Protein AF-A0A381VJW9-F1 (afdb_monomer_lite)

Radius of gyration: 17.66 Å; chains: 1; bounding box: 37×29×44 Å

Foldseek 3Di:
DDDPCPDDDDDVDDDDDDDDDDDDDDDPPSVVCVVVVCVVVVHDDDDDDDPPPD

pLDDT: mean 83.71, std 13.97, range [39.25, 97.44]

Secondary structure (DSSP, 8-state):
-PPP------TT--S----PPP----STTGGGSHHHHHHHTT-S-------TT-

Structure (mmCIF, N/CA/C/O backbone):
data_AF-A0A381VJW9-F1
#
_entry.id   AF-A0A381VJW9-F1
#
loop_
_atom_site.group_PDB
_atom_site.id
_atom_site.type_symbol
_atom_site.label_atom_id
_atom_site.label_alt_id
_atom_site.label_comp_id
_atom_site.label_asym_id
_atom_site.label_entity_id
_atom_site.label_seq_id
_atom_site.pdbx_PDB_ins_code
_atom_site.Cartn_x
_atom_site.Cartn_y
_atom_site.Cartn_z
_atom_site.occupancy
_atom_site.B_iso_or_equiv
_atom_site.auth_seq_id
_atom_site.auth_comp_id
_atom_site.auth_asym_id
_atom_site.auth_atom_id
_atom_site.pdbx_PDB_model_num
ATOM 1 N N . MET A 1 1 ? -0.265 15.632 -7.720 1.00 39.25 1 MET A N 1
ATOM 2 C CA . MET A 1 1 ? 0.380 14.316 -7.897 1.00 39.25 1 MET A CA 1
ATOM 3 C C . MET A 1 1 ? 0.799 14.212 -9.348 1.00 39.25 1 MET A C 1
ATOM 5 O O . MET A 1 1 ? -0.067 14.294 -10.206 1.00 39.25 1 MET A O 1
ATOM 9 N N . SER A 1 2 ? 2.100 14.154 -9.624 1.00 43.12 2 SER A N 1
ATOM 10 C CA . SER A 1 2 ? 2.594 13.922 -10.984 1.00 43.12 2 SER A CA 1
ATOM 11 C C . SER A 1 2 ? 2.639 12.415 -11.204 1.00 43.12 2 SER A C 1
ATOM 13 O O . SER A 1 2 ? 3.246 11.714 -10.394 1.00 43.12 2 SER A O 1
ATOM 15 N N . PHE A 1 3 ? 1.991 11.907 -12.251 1.00 50.09 3 PHE A N 1
ATOM 16 C CA . PHE A 1 3 ? 2.288 10.560 -12.725 1.00 50.09 3 PHE A CA 1
ATOM 17 C C . PHE A 1 3 ? 3.757 10.561 -13.156 1.00 50.09 3 PHE A C 1
ATOM 19 O O . PHE A 1 3 ? 4.144 11.346 -14.020 1.00 50.09 3 PHE A O 1
ATOM 26 N N . SER A 1 4 ? 4.586 9.735 -12.516 1.00 57.06 4 SER A N 1
ATOM 27 C CA . SER A 1 4 ? 5.950 9.510 -12.992 1.00 57.06 4 SER A CA 1
ATOM 28 C C . SER A 1 4 ? 5.865 9.041 -14.445 1.00 57.06 4 SER A C 1
ATOM 30 O O . SER A 1 4 ? 5.074 8.152 -14.765 1.00 57.06 4 SER A O 1
ATOM 32 N N . SER A 1 5 ? 6.621 9.661 -15.349 1.00 60.91 5 SER A N 1
ATOM 33 C CA . SER A 1 5 ? 6.705 9.230 -16.743 1.00 60.91 5 SER A CA 1
ATOM 34 C C . SER A 1 5 ? 7.516 7.932 -16.799 1.00 60.91 5 SER A C 1
ATOM 36 O O . SER A 1 5 ? 8.716 7.955 -17.062 1.00 60.91 5 SER A O 1
ATOM 38 N N . TYR A 1 6 ? 6.869 6.807 -16.486 1.00 66.50 6 TYR A N 1
ATOM 39 C CA . TYR A 1 6 ? 7.504 5.492 -16.347 1.00 66.50 6 TYR A CA 1
ATOM 40 C C . TYR A 1 6 ? 8.167 4.990 -17.634 1.00 66.50 6 TYR A C 1
ATOM 42 O O . TYR A 1 6 ? 9.122 4.225 -17.572 1.00 66.50 6 TYR A O 1
ATOM 50 N N . PHE A 1 7 ? 7.684 5.421 -18.799 1.00 70.00 7 PHE A N 1
ATOM 51 C CA . PHE A 1 7 ? 8.310 5.150 -20.087 1.00 70.00 7 PHE A CA 1
ATOM 52 C C . PHE A 1 7 ? 7.773 6.127 -21.136 1.00 70.00 7 PHE A C 1
ATOM 54 O O . PHE A 1 7 ? 6.589 6.464 -21.148 1.00 70.00 7 PHE A O 1
ATOM 61 N N . THR A 1 8 ? 8.634 6.588 -22.038 1.00 72.25 8 THR A N 1
ATOM 62 C CA . THR A 1 8 ? 8.218 7.311 -23.243 1.00 72.25 8 THR A CA 1
ATOM 63 C C . THR A 1 8 ? 8.947 6.699 -24.420 1.00 72.2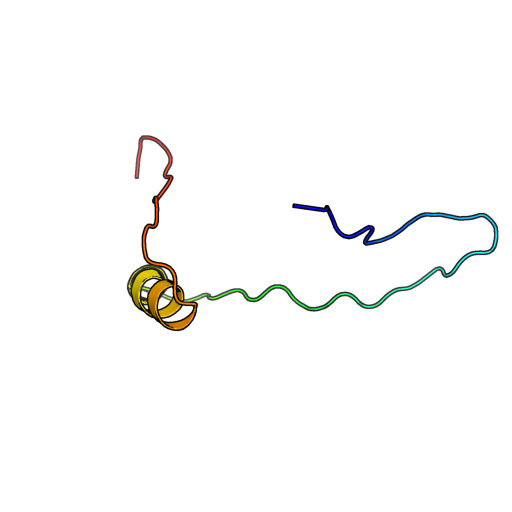5 8 THR A C 1
ATOM 65 O O . THR A 1 8 ? 10.162 6.846 -24.546 1.00 72.25 8 THR A O 1
ATOM 68 N N . GLN A 1 9 ? 8.200 6.004 -25.275 1.00 71.50 9 GLN A N 1
ATOM 69 C CA . GLN A 1 9 ? 8.754 5.379 -26.465 1.00 71.50 9 GLN A CA 1
ATOM 70 C C . GLN A 1 9 ? 9.318 6.452 -27.402 1.00 71.50 9 GLN A C 1
ATOM 72 O O . GLN A 1 9 ? 8.624 7.401 -27.768 1.00 71.50 9 GLN A O 1
ATOM 77 N N . LYS A 1 10 ? 10.583 6.298 -27.797 1.00 82.06 10 LYS A N 1
ATOM 78 C CA . LYS A 1 10 ? 11.263 7.163 -28.768 1.00 82.06 10 LYS A CA 1
ATOM 79 C C . LYS A 1 10 ? 11.932 6.303 -29.832 1.00 82.06 10 LYS A C 1
ATOM 81 O O . LYS A 1 10 ? 12.412 5.210 -29.535 1.00 82.06 10 LYS A O 1
ATOM 86 N N . SER A 1 11 ? 11.975 6.804 -31.065 1.00 87.44 11 SER A N 1
ATOM 87 C CA . SER A 1 11 ? 12.740 6.161 -32.138 1.00 87.44 11 SER A CA 1
ATOM 88 C C . SER A 1 11 ? 14.216 6.076 -31.733 1.00 87.44 11 SER A C 1
ATOM 90 O O . SER A 1 11 ? 14.799 7.087 -31.348 1.00 87.44 11 SER A O 1
ATOM 92 N N . GLY A 1 12 ? 14.789 4.869 -31.760 1.00 88.38 12 GLY A N 1
ATOM 93 C CA . GLY A 1 12 ? 16.163 4.606 -31.309 1.00 88.38 12 GLY A CA 1
ATOM 94 C C . GLY A 1 12 ? 16.379 4.624 -29.789 1.00 88.38 12 GLY A C 1
ATOM 95 O O . GLY A 1 12 ? 17.524 4.581 -29.355 1.00 88.38 12 GLY A O 1
ATOM 96 N N . GLY A 1 13 ? 15.314 4.704 -28.985 1.00 82.56 13 GLY A N 1
ATOM 97 C CA . GLY A 1 13 ? 15.405 4.680 -27.525 1.00 82.56 13 GLY A CA 1
ATOM 98 C C . GLY A 1 13 ? 15.610 3.282 -26.935 1.00 82.56 13 GLY A C 1
ATOM 99 O O . GLY A 1 13 ? 15.509 2.264 -27.624 1.00 82.56 13 GLY A O 1
ATOM 100 N N . ASP A 1 14 ? 15.860 3.257 -25.627 1.00 82.12 14 ASP A N 1
ATOM 101 C CA . ASP A 1 14 ? 16.039 2.038 -24.841 1.00 82.12 14 ASP A CA 1
ATOM 102 C C . ASP A 1 14 ? 14.850 1.069 -24.989 1.00 82.12 14 ASP A C 1
ATOM 104 O O . ASP A 1 14 ? 13.683 1.466 -25.082 1.00 82.12 14 ASP A O 1
ATOM 108 N N . ARG A 1 15 ? 15.164 -0.232 -25.021 1.00 76.81 15 ARG A N 1
ATOM 109 C CA . ARG A 1 15 ? 14.194 -1.317 -25.268 1.00 76.81 15 ARG A CA 1
ATOM 110 C C . ARG A 1 15 ? 13.818 -2.119 -24.022 1.00 76.81 15 ARG A C 1
ATOM 112 O O . ARG A 1 15 ? 12.888 -2.917 -24.091 1.00 76.81 15 ARG A O 1
ATOM 119 N N . ILE A 1 16 ? 14.556 -1.961 -22.925 1.00 76.62 16 ILE A N 1
ATOM 120 C CA . ILE A 1 16 ? 14.386 -2.712 -21.676 1.00 76.62 16 ILE A CA 1
ATOM 121 C C . ILE A 1 16 ? 14.609 -1.740 -20.520 1.00 76.62 16 ILE A C 1
ATOM 123 O O . ILE A 1 16 ? 15.585 -0.995 -20.533 1.00 76.62 16 ILE A O 1
ATOM 127 N N . PHE A 1 17 ? 13.734 -1.777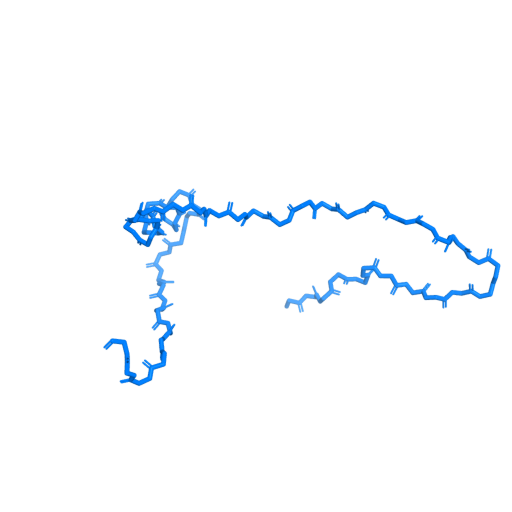 -19.515 1.00 74.69 17 PHE A N 1
ATOM 128 C CA . PHE A 1 17 ? 13.854 -0.956 -18.312 1.00 74.69 17 PHE A CA 1
ATOM 129 C C . PHE A 1 17 ? 13.525 -1.786 -17.079 1.00 74.69 17 PHE A C 1
ATOM 131 O O . PHE A 1 17 ? 12.666 -2.667 -17.123 1.00 74.69 17 PHE A O 1
ATOM 138 N N . ALA A 1 18 ? 14.203 -1.475 -15.979 1.00 76.62 18 ALA A N 1
ATOM 139 C CA . ALA A 1 18 ? 13.876 -2.006 -14.669 1.00 76.62 18 ALA A CA 1
ATOM 140 C C . ALA A 1 18 ? 12.873 -1.075 -13.982 1.00 76.62 18 ALA A C 1
ATOM 142 O O . ALA A 1 18 ? 13.037 0.144 -13.989 1.00 76.62 18 ALA A O 1
ATOM 143 N N . VAL A 1 19 ? 11.847 -1.662 -13.376 1.00 76.81 19 VAL A N 1
ATOM 144 C CA . VAL A 1 19 ? 10.911 -0.960 -12.496 1.00 76.81 19 VAL A CA 1
ATOM 145 C C . VAL A 1 19 ? 11.108 -1.468 -11.077 1.00 76.81 19 VAL A C 1
ATOM 147 O O . VAL A 1 19 ? 11.380 -2.653 -10.876 1.00 76.81 19 VAL A O 1
ATOM 150 N N . GLU A 1 20 ? 10.973 -0.585 -10.088 1.00 81.62 20 GLU A N 1
ATOM 151 C CA . GLU A 1 20 ? 10.889 -1.040 -8.703 1.00 81.62 20 GLU A CA 1
ATOM 152 C C . GLU A 1 20 ? 9.643 -1.904 -8.521 1.00 81.62 20 GLU A C 1
ATOM 154 O O . GLU A 1 20 ? 8.557 -1.580 -9.013 1.00 81.62 20 GLU A O 1
ATOM 159 N N . ALA A 1 21 ? 9.803 -3.013 -7.799 1.00 81.38 21 ALA A N 1
ATOM 160 C CA . ALA A 1 21 ? 8.676 -3.854 -7.452 1.00 81.38 21 ALA A CA 1
ATOM 161 C C . ALA A 1 21 ? 7.719 -3.069 -6.538 1.00 81.38 21 ALA A C 1
ATOM 163 O O . ALA A 1 21 ? 8.166 -2.448 -5.566 1.00 81.38 21 ALA A O 1
ATOM 164 N N . PRO A 1 22 ? 6.403 -3.100 -6.806 1.00 79.69 22 PRO A N 1
ATOM 165 C CA . PRO A 1 22 ? 5.442 -2.511 -5.892 1.00 79.69 22 PRO A CA 1
ATOM 166 C C . PRO A 1 22 ? 5.532 -3.206 -4.530 1.00 79.69 22 PRO A C 1
ATOM 168 O O . PRO A 1 22 ? 5.709 -4.423 -4.438 1.00 79.69 22 PRO A O 1
ATOM 171 N N . LYS A 1 23 ? 5.372 -2.428 -3.458 1.00 82.19 23 LYS A N 1
ATOM 172 C CA . LYS A 1 23 ? 5.258 -2.976 -2.104 1.00 82.19 23 LYS A CA 1
ATOM 173 C C . LYS A 1 23 ? 3.898 -3.664 -1.977 1.00 82.19 23 LYS A C 1
ATOM 175 O O . LYS A 1 23 ? 2.879 -2.990 -1.865 1.00 82.19 23 LYS A O 1
ATOM 180 N N . ILE A 1 24 ? 3.891 -4.994 -2.031 1.00 88.69 24 ILE A N 1
ATOM 181 C CA . ILE A 1 24 ? 2.692 -5.831 -1.908 1.00 88.69 24 ILE A CA 1
ATOM 182 C C . ILE A 1 24 ? 2.805 -6.656 -0.626 1.00 88.69 24 ILE A C 1
ATOM 184 O O . ILE A 1 24 ? 3.821 -7.314 -0.403 1.00 88.69 24 ILE A O 1
ATOM 188 N N . LYS A 1 25 ? 1.750 -6.648 0.195 1.00 89.38 25 LYS A N 1
ATOM 189 C CA . LYS A 1 25 ? 1.578 -7.580 1.316 1.00 89.38 25 LYS A CA 1
ATOM 190 C C . LYS A 1 25 ? 0.578 -8.668 0.928 1.00 89.38 25 LYS A C 1
ATOM 192 O O . LYS A 1 25 ? -0.494 -8.366 0.408 1.00 89.38 25 LYS A O 1
ATOM 197 N N . PHE A 1 26 ? 0.927 -9.926 1.183 1.00 91.25 26 PHE A N 1
ATOM 198 C CA . PHE A 1 26 ? 0.086 -11.092 0.916 1.00 91.25 26 PHE A CA 1
ATOM 199 C C . PHE A 1 26 ? 0.142 -12.052 2.103 1.00 91.25 26 PHE A C 1
ATOM 201 O O . PHE A 1 26 ? 1.213 -12.300 2.649 1.00 91.25 26 PHE A O 1
ATOM 208 N N . GLY A 1 27 ? -1.007 -12.607 2.476 1.00 94.00 27 GLY A N 1
ATOM 209 C CA . GLY A 1 27 ? -1.132 -13.519 3.605 1.00 94.00 27 GLY A CA 1
ATOM 210 C C . GLY A 1 27 ? -2.536 -13.475 4.187 1.00 94.00 27 GLY A C 1
ATOM 211 O O . GLY A 1 27 ? -3.304 -12.549 3.918 1.00 94.00 27 GLY A O 1
ATOM 212 N N . ARG A 1 28 ? -2.877 -14.492 4.981 1.00 95.56 28 ARG A N 1
ATOM 213 C CA . ARG A 1 28 ? -4.071 -14.422 5.825 1.00 95.56 28 ARG A CA 1
ATO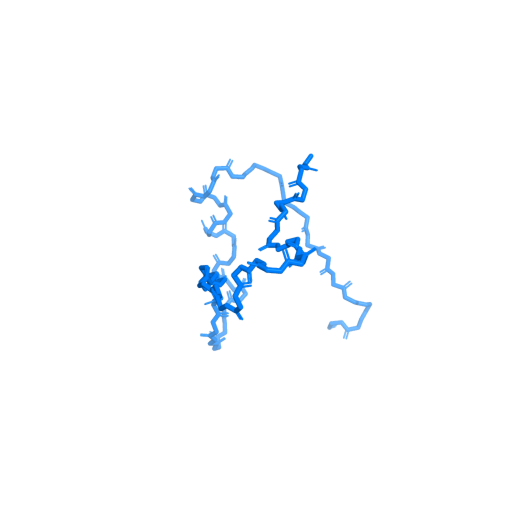M 214 C C . ARG A 1 28 ? -3.916 -13.221 6.763 1.00 95.56 28 ARG A C 1
ATOM 216 O O . ARG A 1 28 ? -2.820 -12.977 7.248 1.00 95.56 28 ARG A O 1
ATOM 223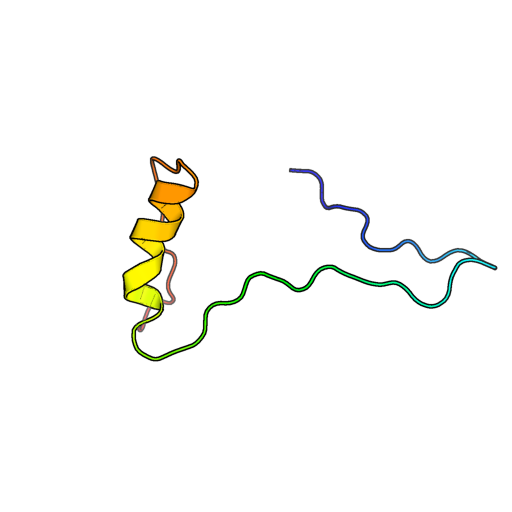 N N . ASP A 1 29 ? -5.007 -12.491 6.971 1.00 94.94 29 ASP A N 1
ATOM 224 C CA . ASP A 1 29 ? -5.081 -11.352 7.893 1.00 94.94 29 ASP A CA 1
ATOM 225 C C . ASP A 1 29 ? -4.248 -10.116 7.508 1.00 94.94 29 ASP A C 1
ATOM 227 O O . ASP A 1 29 ? -4.140 -9.187 8.300 1.00 94.94 29 ASP A O 1
ATOM 231 N N . SER A 1 30 ? -3.744 -10.022 6.271 1.00 93.44 30 SER A N 1
ATOM 232 C CA . SER A 1 30 ? -2.957 -8.862 5.809 1.00 93.44 30 SER A CA 1
ATOM 233 C C . SER A 1 30 ? -3.685 -7.515 5.941 1.00 93.44 30 SER A C 1
ATOM 235 O O . SER A 1 30 ? -3.049 -6.477 6.113 1.00 93.44 30 SER A O 1
ATOM 237 N N . LEU A 1 31 ? -5.023 -7.518 5.902 1.00 91.62 31 LEU A N 1
ATOM 238 C CA . LEU A 1 31 ? -5.845 -6.329 6.146 1.00 91.62 31 LEU A CA 1
ATOM 239 C C . LEU A 1 31 ? -5.769 -5.824 7.593 1.00 91.62 31 LEU A C 1
ATOM 241 O O . LEU A 1 31 ? -6.014 -4.643 7.814 1.00 91.62 31 LEU A O 1
ATOM 245 N N . LEU A 1 32 ? -5.427 -6.669 8.571 1.00 94.00 32 LEU A N 1
ATOM 246 C CA . LEU A 1 32 ? -5.290 -6.243 9.969 1.00 94.00 32 LEU A CA 1
ATOM 247 C C . LEU A 1 32 ? -4.071 -5.332 10.174 1.00 94.00 32 LEU A C 1
ATOM 249 O O . LEU A 1 32 ? -4.070 -4.509 11.083 1.00 94.00 32 LEU A O 1
ATOM 253 N N . GLU A 1 33 ? -3.063 -5.432 9.307 1.00 92.69 33 GLU A N 1
ATOM 254 C CA . GLU A 1 33 ? -1.804 -4.688 9.426 1.00 92.69 33 GLU A CA 1
ATOM 255 C C . GLU A 1 33 ? -1.860 -3.277 8.815 1.00 92.69 33 GLU A C 1
ATOM 257 O O . GLU A 1 33 ? -1.016 -2.431 9.113 1.00 92.69 33 GLU A O 1
ATOM 262 N N . ILE A 1 34 ? -2.839 -2.991 7.946 1.00 92.06 34 ILE A N 1
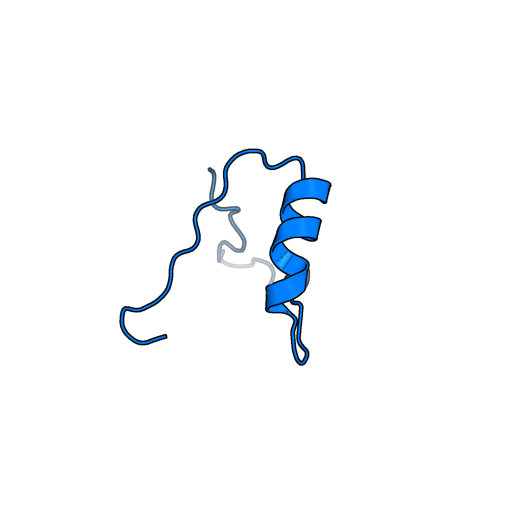ATOM 263 C CA . ILE A 1 34 ? -2.834 -1.768 7.117 1.00 92.06 34 ILE A CA 1
ATOM 264 C C . ILE A 1 34 ? -2.959 -0.481 7.945 1.00 92.06 34 ILE A C 1
ATOM 266 O O . ILE A 1 34 ? -2.526 0.586 7.506 1.00 92.06 34 ILE A O 1
ATOM 270 N N . GLY A 1 35 ? -3.557 -0.570 9.138 1.00 93.19 35 GLY A N 1
ATOM 271 C CA . GLY A 1 35 ? -3.656 0.546 10.077 1.00 93.19 35 GLY A CA 1
ATOM 272 C C . GLY A 1 35 ? -2.300 0.921 10.675 1.00 93.19 35 GLY A C 1
ATOM 273 O O . GLY A 1 35 ? -1.954 2.104 10.721 1.00 93.19 35 GLY A O 1
ATOM 274 N N . ASP A 1 36 ? -1.510 -0.082 11.061 1.00 94.31 36 ASP A N 1
ATOM 275 C CA . ASP A 1 36 ? -0.161 0.110 11.598 1.00 94.31 36 ASP A CA 1
ATOM 276 C C . ASP A 1 36 ? 0.784 0.651 10.524 1.00 94.31 36 ASP A C 1
ATOM 278 O O . ASP A 1 36 ? 1.544 1.586 10.785 1.00 94.31 36 ASP A O 1
ATOM 282 N N . ASP A 1 37 ? 0.667 0.156 9.288 1.00 93.12 37 ASP A N 1
ATOM 283 C CA . ASP A 1 37 ? 1.412 0.694 8.146 1.00 93.12 37 ASP A CA 1
ATOM 284 C C . ASP A 1 37 ? 1.078 2.169 7.896 1.00 93.12 37 ASP A C 1
ATOM 286 O O . ASP A 1 37 ? 1.973 3.000 7.724 1.00 93.12 37 ASP A O 1
ATOM 290 N N . ALA A 1 38 ? -0.211 2.522 7.893 1.00 94.06 38 ALA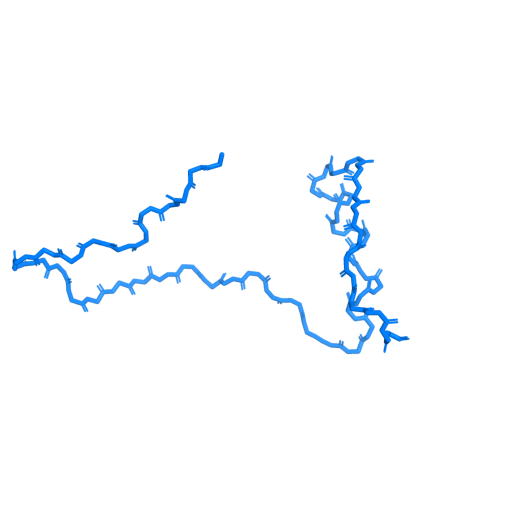 A N 1
ATOM 291 C CA . ALA A 1 38 ? -0.643 3.901 7.698 1.00 94.06 38 ALA A CA 1
ATOM 292 C C . ALA A 1 38 ? -0.093 4.821 8.801 1.00 94.06 38 ALA A C 1
ATOM 294 O O . ALA A 1 38 ? 0.369 5.930 8.513 1.00 94.06 38 ALA A O 1
ATOM 295 N N . ASN A 1 39 ? -0.082 4.351 10.051 1.00 95.69 39 ASN A N 1
ATOM 296 C CA . ASN A 1 39 ? 0.496 5.085 11.173 1.00 95.69 39 ASN A CA 1
ATOM 297 C C . ASN A 1 39 ? 2.019 5.248 11.028 1.00 95.69 39 ASN A C 1
ATOM 299 O O . ASN A 1 39 ? 2.531 6.359 11.181 1.00 95.69 39 ASN A O 1
ATOM 303 N N . ALA A 1 40 ? 2.736 4.182 10.660 1.00 96.00 40 ALA A N 1
ATOM 304 C CA . ALA A 1 40 ? 4.178 4.217 10.409 1.00 96.00 40 ALA A CA 1
ATOM 305 C C . ALA A 1 40 ? 4.553 5.180 9.267 1.00 96.00 40 ALA A C 1
ATOM 307 O O . ALA A 1 40 ? 5.601 5.825 9.310 1.00 96.00 40 ALA A O 1
ATOM 308 N N . LEU A 1 41 ? 3.671 5.339 8.276 1.00 93.81 41 LEU A N 1
ATOM 309 C CA . LEU A 1 41 ? 3.799 6.320 7.193 1.00 93.81 41 LEU A CA 1
ATOM 310 C C . LEU A 1 41 ? 3.373 7.746 7.596 1.00 93.81 41 LEU A C 1
ATOM 312 O O . LEU A 1 41 ? 3.382 8.653 6.763 1.00 93.81 41 LEU A O 1
ATOM 316 N N . GLY A 1 42 ? 2.991 7.967 8.855 1.00 97.25 42 GLY A N 1
ATOM 317 C CA . GLY A 1 42 ? 2.591 9.273 9.380 1.00 97.25 42 GLY A CA 1
ATOM 318 C C . GLY A 1 42 ? 1.189 9.723 8.962 1.00 97.25 42 GLY A C 1
ATOM 319 O O . GLY A 1 42 ? 0.835 10.888 9.172 1.00 97.25 42 GLY A O 1
ATOM 320 N N . MET A 1 43 ? 0.371 8.836 8.391 1.00 97.44 43 MET A N 1
ATOM 321 C CA . MET A 1 43 ? -0.991 9.165 7.974 1.00 97.44 43 MET A CA 1
ATOM 322 C C . MET A 1 43 ? -1.877 9.425 9.197 1.00 97.44 43 MET A C 1
ATOM 324 O O . MET A 1 43 ? -1.842 8.695 10.184 1.00 97.44 43 MET A O 1
ATOM 328 N N . LYS A 1 44 ? -2.687 10.489 9.139 1.00 95.62 44 LYS A N 1
ATOM 329 C CA . LYS A 1 44 ? -3.571 10.902 10.250 1.00 95.62 44 LYS A CA 1
ATOM 330 C C . LYS A 1 44 ? -5.055 10.737 9.963 1.00 95.62 44 LYS A C 1
ATOM 332 O O . LYS A 1 44 ? -5.859 10.705 10.887 1.00 95.62 44 LYS A O 1
ATOM 337 N N . ARG A 1 45 ? -5.428 10.667 8.688 1.00 95.56 45 ARG A N 1
ATOM 338 C CA . ARG A 1 45 ? -6.802 10.449 8.235 1.00 95.56 45 ARG A CA 1
ATOM 339 C C . ARG A 1 45 ? -6.749 9.504 7.051 1.00 95.56 45 ARG A C 1
ATOM 341 O O . ARG A 1 45 ? -6.071 9.804 6.071 1.00 95.56 45 ARG A O 1
ATOM 348 N N . VAL A 1 46 ? -7.446 8.385 7.167 1.00 93.00 46 VAL A N 1
ATOM 349 C CA . VAL A 1 46 ? -7.467 7.317 6.168 1.00 93.00 46 VAL A CA 1
ATOM 350 C C . VAL A 1 46 ? -8.924 6.999 5.858 1.00 93.00 46 VAL A C 1
ATOM 352 O O . VAL A 1 46 ? -9.764 7.017 6.756 1.00 93.00 46 VAL A O 1
ATOM 355 N N . ALA A 1 47 ? -9.222 6.741 4.588 1.00 94.38 47 ALA A N 1
ATOM 356 C CA . ALA A 1 47 ? -10.523 6.266 4.141 1.00 94.38 47 ALA A CA 1
ATOM 357 C C . ALA A 1 47 ? -10.359 4.862 3.562 1.00 94.38 47 ALA A C 1
ATOM 359 O O . ALA A 1 47 ? -9.419 4.608 2.808 1.00 94.38 47 ALA A O 1
ATOM 360 N N . VAL A 1 48 ? -11.280 3.968 3.913 1.00 91.50 48 VAL A N 1
ATOM 361 C CA . VAL A 1 48 ? -11.357 2.624 3.343 1.00 91.50 48 VAL A CA 1
ATOM 362 C C . VAL A 1 48 ? -12.464 2.629 2.303 1.00 91.50 48 VAL A C 1
ATOM 364 O O . VAL A 1 48 ? -13.599 3.001 2.596 1.00 91.50 48 VAL A O 1
ATOM 367 N N . PHE A 1 49 ? -12.120 2.225 1.086 1.00 92.50 49 PHE A N 1
ATOM 368 C CA . PHE A 1 49 ? -13.073 2.045 0.002 1.00 92.50 49 PHE A CA 1
ATOM 369 C C . PHE A 1 49 ? -13.206 0.553 -0.257 1.00 92.50 49 PHE A C 1
ATOM 371 O O . PHE A 1 49 ? -12.212 -0.131 -0.487 1.00 92.50 49 PHE A O 1
ATOM 378 N N . THR A 1 50 ? -14.437 0.066 -0.211 1.00 92.69 50 THR A N 1
ATOM 379 C CA . THR A 1 50 ? -14.784 -1.321 -0.507 1.00 92.69 50 THR A CA 1
ATOM 380 C C . THR A 1 50 ? -15.970 -1.335 -1.455 1.00 92.69 50 THR A C 1
ATOM 382 O O . THR A 1 50 ? -16.727 -0.360 -1.543 1.00 92.69 50 THR A O 1
ATOM 385 N N . ASP A 1 51 ? -16.132 -2.427 -2.185 1.00 95.50 51 ASP A N 1
ATOM 386 C CA . ASP A 1 51 ? -17.362 -2.675 -2.912 1.00 95.50 51 ASP A CA 1
ATOM 387 C C . ASP A 1 51 ? -18.531 -2.902 -1.937 1.00 95.50 51 ASP A C 1
ATOM 389 O O . ASP A 1 51 ? -18.364 -3.127 -0.738 1.00 95.50 51 ASP A O 1
ATOM 393 N N . ARG A 1 52 ? -19.760 -2.804 -2.451 1.00 91.38 52 ARG A N 1
ATOM 394 C CA . ARG A 1 52 ? -20.973 -2.798 -1.620 1.00 91.38 52 ARG A CA 1
ATOM 395 C C . ARG A 1 52 ? -21.222 -4.118 -0.876 1.00 91.38 52 ARG A C 1
ATOM 397 O O . ARG A 1 52 ? -22.050 -4.129 0.030 1.00 91.38 52 ARG A O 1
ATOM 404 N N . ARG A 1 53 ? -20.605 -5.222 -1.297 1.00 84.38 53 ARG A N 1
ATOM 405 C CA . ARG A 1 53 ? -20.914 -6.569 -0.799 1.00 84.38 53 ARG A CA 1
ATOM 406 C C . ARG A 1 53 ? -19.678 -7.286 -0.249 1.00 84.38 53 ARG A C 1
ATOM 408 O O . ARG A 1 53 ? -19.483 -8.458 -0.558 1.00 84.38 53 ARG A O 1
ATOM 415 N N . GLY A 1 54 ? -18.889 -6.568 0.550 1.00 61.88 54 GLY A N 1
ATOM 416 C CA . GLY A 1 54 ? -17.917 -7.182 1.459 1.00 61.88 54 GLY A CA 1
ATOM 417 C C . GLY A 1 54 ? -18.581 -8.077 2.499 1.00 61.88 54 GLY A C 1
ATOM 418 O O . GLY A 1 54 ? -19.746 -7.787 2.867 1.00 61.88 54 GLY A O 1
#

Sequence (54 aa):
MSFSSYFTQKSGGDRIFAVEAPKIKFGRDSLLEIGDDANALGMKRVAVFTDRRG

Organism: NCBI:txid408172